Protein AF-A0A7C3JHT2-F1 (afdb_monomer_lite)

Foldseek 3Di:
DDPPDPVVVVVVVVVVVVVVVVVVVVVVVVVVVVVVPPDDDDDDDDDDDDDDDDPCPPVVVVVVVVVVVVVVVVVVVVVVCVVVVVVVVVVVVVVVVVVVVVVVVVVVVVVVVVVVVVVVLVVVVVVLVVVVVVQVVLVVVQVVCVVVVHHGDDRDDPPDPPDPVVVVVVVVVVCVVVVVD

pLDDT: mean 82.43, std 17.34, range [33.22, 98.44]

Radius of gyration: 41.69 Å; chains: 1; bounding box: 74×44×124 Å

Sequence (181 aa):
MAKDLDPIRQLQTLLEDRGKVLEKISSIHSALGSIGTDSAAPGPESPPAPDPPHTTANPFSEQSLYGRSLQALREMRAQIEERVRPLAQMVAECEVTRLRERAEQDQAALQSCLAEIDRCLLKCLEQLGEYRNKHASLLMLNERIAQLGGAPEPVPDCLLPKDLYGTLQARVEELRHQGKL

Secondary structure (DSSP, 8-state):
------HHHHHHHHHHHHHHHHHHHHHHHHHHHHHTTS------------PPP-----HHHHHHHHHHHHHHHHHHHHHHHHHHHHHHHHHHHHHHHHHHHHHHHHHHHHHHHHHHHHHHHHHHHHHHHHHHHHHHHHHHHHHHHHHTT--PPPPPP--S-SSHHHHHHHHHHHHHHTT--

Structure (mmCIF, N/CA/C/O backbone):
data_AF-A0A7C3JHT2-F1
#
_entry.id   AF-A0A7C3JHT2-F1
#
loop_
_atom_site.group_PDB
_atom_site.id
_atom_site.type_symbol
_atom_site.label_atom_id
_atom_site.label_alt_id
_atom_site.label_comp_id
_atom_site.label_asym_id
_atom_site.label_entity_id
_atom_site.label_seq_id
_atom_site.pdbx_PDB_ins_code
_atom_site.Cartn_x
_atom_site.Cartn_y
_atom_site.Cartn_z
_atom_site.occupancy
_atom_site.B_iso_or_equiv
_atom_site.auth_seq_id
_atom_site.auth_comp_id
_atom_site.auth_asym_id
_atom_site.auth_atom_id
_atom_site.pdbx_PDB_model_num
ATOM 1 N N . MET A 1 1 ? 36.169 -4.950 2.408 1.00 38.44 1 MET A N 1
ATOM 2 C CA . MET A 1 1 ? 36.036 -3.547 2.859 1.00 38.44 1 MET A CA 1
ATOM 3 C C . MET A 1 1 ? 35.179 -2.816 1.832 1.00 38.44 1 MET A C 1
ATOM 5 O O . MET A 1 1 ? 35.713 -2.183 0.929 1.00 38.44 1 MET A O 1
ATOM 9 N N . ALA A 1 2 ? 33.861 -3.026 1.888 1.00 44.34 2 ALA A N 1
ATOM 10 C CA . ALA A 1 2 ? 32.911 -2.386 0.985 1.00 44.34 2 ALA A CA 1
ATOM 11 C C . ALA A 1 2 ? 32.776 -0.922 1.413 1.00 44.34 2 ALA A C 1
ATOM 13 O O . ALA A 1 2 ? 32.437 -0.644 2.559 1.00 44.34 2 ALA A O 1
ATOM 14 N N . LYS A 1 3 ? 33.138 0.009 0.530 1.00 51.84 3 LYS A N 1
ATOM 15 C CA . LYS A 1 3 ? 32.798 1.415 0.725 1.00 51.84 3 LYS A CA 1
ATOM 16 C C . LYS A 1 3 ? 31.307 1.530 0.430 1.00 51.84 3 LYS A C 1
ATOM 18 O O . LYS A 1 3 ? 30.921 1.389 -0.727 1.00 51.84 3 LYS A O 1
ATOM 23 N N . ASP A 1 4 ? 30.511 1.760 1.466 1.00 56.03 4 ASP A N 1
ATOM 24 C CA . ASP A 1 4 ? 29.153 2.282 1.340 1.00 56.03 4 ASP A CA 1
ATOM 25 C C . ASP A 1 4 ? 29.246 3.645 0.644 1.00 56.03 4 ASP A C 1
ATOM 27 O O . ASP A 1 4 ? 29.518 4.675 1.262 1.00 56.03 4 ASP A O 1
ATOM 31 N N . LEU A 1 5 ? 29.137 3.641 -0.686 1.00 61.00 5 LEU A N 1
ATOM 32 C CA . LEU A 1 5 ? 28.938 4.864 -1.443 1.00 61.00 5 LEU A CA 1
ATOM 33 C C . LEU A 1 5 ? 27.461 5.219 -1.343 1.00 61.00 5 LEU A C 1
ATOM 35 O O . LEU A 1 5 ? 26.604 4.530 -1.887 1.00 61.00 5 LEU A O 1
ATOM 39 N N . ASP A 1 6 ? 27.215 6.316 -0.640 1.00 78.31 6 ASP A N 1
ATOM 40 C CA . ASP A 1 6 ? 25.922 6.954 -0.460 1.00 78.31 6 ASP A CA 1
ATOM 41 C C . ASP A 1 6 ? 25.181 7.052 -1.818 1.00 78.31 6 ASP A C 1
ATOM 43 O O . ASP A 1 6 ? 25.661 7.744 -2.728 1.00 78.31 6 ASP A O 1
ATOM 47 N N . PRO A 1 7 ? 24.052 6.342 -2.016 1.00 79.31 7 PRO A N 1
ATOM 48 C CA . PRO A 1 7 ? 23.401 6.200 -3.325 1.00 79.31 7 PRO A CA 1
ATOM 49 C C . PRO A 1 7 ? 22.949 7.547 -3.902 1.00 79.31 7 PRO A C 1
ATOM 51 O O . PRO A 1 7 ? 22.894 7.737 -5.118 1.00 79.31 7 PRO A O 1
ATOM 54 N N . ILE A 1 8 ? 22.710 8.528 -3.030 1.00 79.75 8 ILE A N 1
ATOM 55 C CA . ILE A 1 8 ? 22.376 9.904 -3.402 1.00 79.75 8 ILE A CA 1
ATOM 56 C C . ILE A 1 8 ? 23.559 10.586 -4.104 1.00 79.75 8 ILE A C 1
ATOM 58 O O . ILE A 1 8 ? 23.365 11.290 -5.095 1.00 79.75 8 ILE A O 1
ATOM 62 N N . ARG A 1 9 ? 24.798 10.340 -3.658 1.00 77.94 9 ARG A N 1
ATOM 63 C CA . ARG A 1 9 ? 25.993 10.915 -4.294 1.00 77.94 9 ARG A CA 1
ATOM 64 C C . ARG A 1 9 ? 26.297 10.292 -5.649 1.00 77.94 9 ARG A C 1
ATOM 66 O O . ARG A 1 9 ? 26.765 11.000 -6.539 1.00 77.94 9 ARG A O 1
ATOM 73 N N . GLN A 1 10 ? 25.998 9.005 -5.824 1.00 83.31 10 GLN A N 1
ATOM 74 C CA . GLN A 1 10 ? 26.082 8.349 -7.132 1.00 83.31 10 GLN A CA 1
AT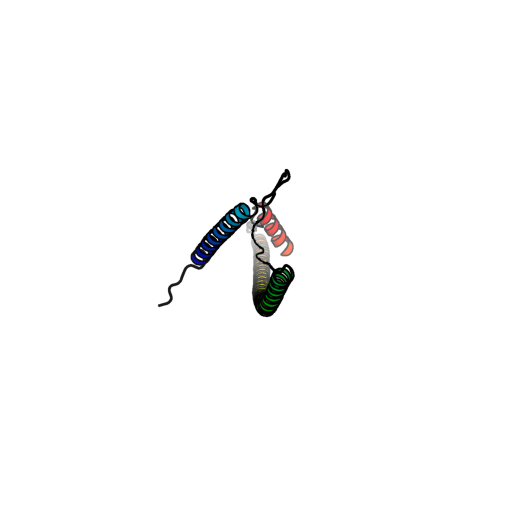OM 75 C C . GLN A 1 10 ? 25.064 8.936 -8.114 1.00 83.31 10 GLN A C 1
ATOM 77 O O . GLN A 1 10 ? 25.396 9.213 -9.264 1.00 83.31 10 GLN A O 1
ATOM 82 N N . LEU A 1 11 ? 23.839 9.201 -7.650 1.00 81.75 11 LEU A N 1
ATOM 83 C CA . LEU A 1 11 ? 22.822 9.837 -8.483 1.00 81.75 11 LEU A CA 1
ATOM 84 C C . LEU A 1 11 ? 23.239 11.257 -8.903 1.00 81.75 11 LEU A C 1
ATOM 86 O O . LEU A 1 11 ? 23.071 11.632 -10.060 1.00 81.75 11 LEU A O 1
ATOM 90 N N . GLN A 1 12 ? 23.828 12.028 -7.984 1.00 85.62 12 GLN A N 1
ATOM 91 C CA . GLN A 1 12 ? 24.338 13.374 -8.269 1.00 85.62 12 GLN A CA 1
ATOM 92 C C . GLN A 1 12 ? 25.466 13.360 -9.308 1.00 85.62 12 GLN A C 1
ATOM 94 O O . GLN A 1 12 ? 25.421 14.134 -10.260 1.00 85.62 12 GLN A O 1
ATOM 99 N N . THR A 1 13 ? 26.423 12.437 -9.189 1.00 89.31 13 THR A N 1
ATOM 100 C CA . THR A 1 13 ? 27.515 12.306 -10.173 1.00 89.31 13 THR A CA 1
ATOM 101 C C . THR A 1 13 ? 26.998 11.896 -11.551 1.00 89.31 13 THR A C 1
ATOM 103 O O . THR A 1 13 ? 27.401 12.482 -12.553 1.00 89.31 13 THR A O 1
ATOM 106 N N . LEU A 1 14 ? 26.040 10.967 -11.620 1.00 88.12 14 LEU A N 1
ATOM 107 C CA . LEU A 1 14 ? 25.416 10.574 -12.889 1.00 88.12 14 LEU A CA 1
ATOM 108 C C . LEU A 1 14 ? 24.642 11.725 -13.551 1.00 88.12 14 LEU A C 1
ATOM 110 O O . LEU A 1 14 ? 24.644 11.848 -14.778 1.00 88.12 14 LEU A O 1
ATOM 114 N N . LEU A 1 15 ? 23.991 12.582 -12.761 1.00 89.00 15 LEU A N 1
ATOM 115 C CA . LEU A 1 15 ? 23.291 13.763 -13.271 1.00 89.00 15 LEU A CA 1
ATOM 116 C C . LEU A 1 15 ? 24.263 14.834 -13.784 1.00 89.00 15 LEU A C 1
ATOM 118 O O . LEU A 1 15 ? 24.026 15.401 -14.852 1.00 89.00 15 LEU A O 1
ATOM 122 N N . GLU A 1 16 ? 25.370 15.072 -13.080 1.00 91.50 16 GLU A N 1
ATOM 123 C CA . GLU A 1 16 ? 26.431 15.980 -13.533 1.00 91.50 16 GLU A CA 1
ATOM 124 C C . GLU A 1 16 ? 27.081 15.495 -14.832 1.00 91.50 16 GLU A C 1
ATOM 126 O O . GLU A 1 16 ? 27.273 16.274 -15.770 1.00 91.50 16 GLU A O 1
ATOM 131 N N . ASP A 1 17 ? 27.382 14.201 -14.926 1.00 91.75 17 ASP A N 1
ATOM 132 C CA . ASP A 1 17 ? 27.995 13.623 -16.118 1.00 91.75 17 ASP A CA 1
ATOM 133 C C . ASP A 1 17 ? 27.039 13.647 -17.315 1.00 91.75 17 ASP A C 1
ATOM 135 O O . ASP A 1 17 ? 27.455 13.975 -18.430 1.00 91.75 17 ASP A O 1
ATOM 139 N N . ARG A 1 18 ? 25.736 13.429 -17.090 1.00 90.00 18 ARG A N 1
ATOM 140 C CA . ARG A 1 18 ? 24.706 13.637 -18.117 1.00 90.00 18 ARG A CA 1
ATOM 141 C C . ARG A 1 18 ? 24.669 15.092 -18.599 1.00 90.00 18 ARG A C 1
ATOM 143 O O . ARG A 1 18 ? 24.546 15.316 -19.803 1.00 90.00 18 ARG A O 1
ATOM 150 N N . GLY A 1 19 ? 24.806 16.066 -17.698 1.00 90.00 19 GLY A N 1
ATOM 151 C CA . GLY A 1 19 ? 24.896 17.488 -18.049 1.00 90.00 19 GLY A CA 1
ATOM 152 C C . GLY A 1 19 ? 26.083 17.789 -18.970 1.00 90.00 19 GLY A C 1
ATOM 153 O O . GLY A 1 19 ? 25.904 18.368 -20.041 1.00 90.00 19 GLY A O 1
ATOM 154 N N . LYS A 1 20 ? 27.277 17.291 -18.625 1.00 91.06 20 LYS A N 1
ATOM 155 C CA . LYS A 1 20 ? 28.496 17.445 -19.445 1.00 91.06 20 LYS A CA 1
ATOM 156 C C . LYS A 1 20 ? 28.355 16.815 -20.832 1.00 91.06 20 LYS A C 1
ATOM 158 O O . LYS A 1 20 ? 28.874 17.344 -21.814 1.00 91.06 20 LYS A O 1
ATOM 163 N N . VAL A 1 21 ? 27.681 15.668 -20.928 1.00 89.50 21 VAL A N 1
ATOM 164 C CA . VAL A 1 21 ? 27.423 15.003 -22.215 1.00 89.50 21 VAL A CA 1
ATOM 165 C C . VAL A 1 21 ? 26.493 15.848 -23.087 1.00 89.50 21 VAL A C 1
ATOM 167 O O . VAL A 1 21 ? 26.772 16.018 -24.273 1.00 89.50 21 VAL A O 1
ATOM 170 N N . LEU A 1 22 ? 25.437 16.429 -22.514 1.00 89.75 22 LEU A N 1
ATOM 171 C CA . LEU A 1 22 ? 24.517 17.303 -23.249 1.00 89.75 22 LEU A CA 1
ATOM 172 C C . LEU A 1 22 ? 25.201 18.582 -23.749 1.00 89.75 22 LEU A C 1
ATOM 174 O O . LEU A 1 22 ? 24.977 18.974 -24.893 1.00 89.75 22 LEU A O 1
ATOM 178 N N . GLU A 1 23 ? 26.084 19.191 -22.954 1.00 92.31 23 GLU A N 1
ATOM 179 C CA . GLU A 1 23 ? 26.873 20.345 -23.406 1.00 92.31 23 GLU A CA 1
ATOM 180 C C . GLU A 1 23 ? 27.801 19.997 -24.574 1.00 92.31 23 GLU A C 1
ATOM 182 O O . GLU A 1 23 ? 27.877 20.744 -25.551 1.00 92.31 23 GLU A O 1
ATOM 187 N N . LYS A 1 24 ? 28.462 18.832 -24.529 1.00 92.38 24 LYS A N 1
ATOM 188 C CA . LYS A 1 24 ? 29.295 18.355 -25.643 1.00 92.38 24 LYS A CA 1
ATOM 189 C C . LYS A 1 24 ? 28.475 18.121 -26.908 1.00 92.38 24 LYS A C 1
ATOM 191 O O . LYS A 1 24 ? 28.912 18.510 -27.986 1.00 92.38 24 LYS A O 1
ATOM 196 N N . ILE A 1 25 ? 27.289 17.526 -26.785 1.00 87.94 25 ILE A N 1
ATOM 197 C CA . ILE A 1 25 ? 26.373 17.324 -27.917 1.00 87.94 25 ILE A CA 1
ATOM 198 C C . ILE A 1 25 ? 25.948 18.677 -28.504 1.00 87.94 25 ILE A C 1
ATOM 200 O O . ILE A 1 25 ? 25.994 18.851 -29.719 1.00 87.94 25 ILE A O 1
ATOM 204 N N . SER A 1 26 ? 25.613 19.654 -27.658 1.00 87.31 26 SER A N 1
ATOM 205 C CA . SER A 1 26 ? 25.264 21.013 -28.092 1.00 87.31 26 SER A CA 1
ATOM 206 C C . SER A 1 26 ? 26.422 21.696 -28.834 1.00 87.31 26 SER A C 1
ATOM 208 O O . SER A 1 26 ? 26.237 22.207 -29.935 1.00 87.31 26 SER A O 1
ATOM 210 N N . SER A 1 27 ? 27.643 21.606 -28.295 1.00 87.44 27 SER A N 1
ATOM 211 C CA . SER A 1 27 ? 28.864 22.131 -28.923 1.00 87.44 27 SER A CA 1
ATOM 212 C C . SER A 1 27 ? 29.133 21.502 -30.298 1.00 87.44 27 SER A C 1
ATOM 214 O O . SER A 1 27 ? 29.431 22.211 -31.261 1.00 87.44 27 SER A O 1
ATOM 216 N N . ILE A 1 28 ? 28.940 20.183 -30.431 1.00 88.38 28 ILE A N 1
ATOM 217 C CA . ILE A 1 28 ? 29.063 19.471 -31.712 1.00 88.38 28 ILE A CA 1
ATOM 218 C C . ILE A 1 28 ? 27.991 19.940 -32.704 1.00 88.38 28 ILE A C 1
ATOM 220 O O . ILE A 1 28 ? 28.308 20.189 -33.866 1.00 88.38 28 ILE A O 1
ATOM 224 N N . HIS A 1 29 ? 26.739 20.111 -32.268 1.00 84.94 29 HIS A N 1
ATOM 225 C CA . HIS A 1 29 ? 25.675 20.637 -33.127 1.00 84.94 29 HIS A CA 1
ATOM 226 C C . HIS A 1 29 ? 25.953 22.071 -33.596 1.00 84.94 29 HIS A C 1
ATOM 228 O O . HIS A 1 29 ? 25.716 22.374 -34.764 1.00 84.94 29 HIS A O 1
ATOM 234 N N . SER A 1 30 ? 26.505 22.936 -32.739 1.00 84.38 30 SER A N 1
ATOM 235 C CA . SER A 1 30 ? 26.932 24.286 -33.129 1.00 84.38 30 SER A CA 1
ATOM 236 C C . SER A 1 30 ? 28.085 24.264 -34.138 1.00 84.38 30 SER A C 1
ATOM 238 O O . SER A 1 30 ? 28.047 25.005 -35.120 1.00 84.38 30 SER A O 1
ATOM 240 N N . ALA A 1 31 ? 29.075 23.386 -33.952 1.00 78.50 31 ALA A N 1
ATOM 241 C CA . ALA A 1 31 ? 30.176 23.221 -34.902 1.00 78.50 31 ALA A CA 1
ATOM 242 C C . ALA A 1 31 ? 29.690 22.695 -36.266 1.00 78.50 31 ALA A C 1
ATOM 244 O O . ALA A 1 31 ? 30.121 23.185 -37.307 1.00 78.50 31 ALA A O 1
ATOM 245 N N . LEU A 1 32 ? 28.746 21.749 -36.275 1.00 76.50 32 LEU A N 1
ATOM 246 C CA . LEU A 1 32 ? 28.136 21.227 -37.503 1.00 76.50 32 LEU A CA 1
ATOM 247 C C . LEU A 1 32 ? 27.248 22.265 -38.205 1.00 76.50 32 LEU A C 1
ATOM 249 O O . LEU A 1 32 ? 27.252 22.337 -39.432 1.00 76.50 32 LEU A O 1
ATOM 253 N N . GLY A 1 33 ? 26.536 23.103 -37.445 1.00 70.69 33 GLY A N 1
ATOM 254 C CA . GLY A 1 33 ? 25.743 24.210 -37.986 1.00 70.69 33 GLY A CA 1
ATOM 255 C C . GLY A 1 33 ? 26.590 25.245 -38.732 1.00 70.69 33 GLY A C 1
ATOM 256 O O . GLY A 1 33 ? 26.159 25.748 -39.764 1.00 70.69 33 GLY A O 1
ATOM 257 N N . SER A 1 34 ? 27.819 25.496 -38.267 1.00 61.19 34 SER A N 1
ATOM 258 C CA . SER A 1 34 ? 28.761 26.423 -38.912 1.00 61.19 34 SER A CA 1
ATOM 259 C C . SER A 1 34 ? 29.345 25.902 -40.230 1.00 61.19 34 SER A C 1
ATOM 261 O O . SER A 1 34 ? 29.814 26.700 -41.031 1.00 61.19 34 SER A O 1
ATOM 263 N N . ILE A 1 35 ? 29.338 24.586 -40.462 1.00 60.84 35 ILE A N 1
ATOM 264 C CA . ILE A 1 35 ? 29.839 23.973 -41.706 1.00 60.84 35 ILE A CA 1
ATOM 265 C C . ILE A 1 35 ? 28.728 23.927 -42.775 1.00 60.84 35 ILE A C 1
ATOM 267 O O . ILE A 1 35 ? 29.007 23.867 -43.969 1.00 60.84 35 ILE A O 1
ATOM 271 N N . GLY A 1 36 ? 27.455 23.993 -42.366 1.00 46.88 36 GLY A N 1
ATOM 272 C CA . GLY A 1 36 ? 26.301 23.940 -43.268 1.00 46.88 36 GLY A CA 1
ATOM 273 C C . GLY A 1 36 ? 25.972 25.245 -44.004 1.00 46.88 36 GLY A C 1
ATOM 274 O O . GLY A 1 36 ? 25.139 25.218 -44.907 1.00 46.88 36 GLY A O 1
ATOM 275 N N . THR A 1 37 ? 26.589 26.376 -43.646 1.00 46.38 37 THR A N 1
ATOM 276 C CA . THR A 1 37 ? 26.227 27.705 -44.181 1.00 46.38 37 THR A CA 1
ATOM 277 C C . THR A 1 37 ? 27.096 28.216 -45.336 1.00 46.38 37 THR A C 1
ATOM 279 O O . THR A 1 37 ? 26.729 29.220 -45.937 1.00 46.38 37 THR A O 1
ATOM 282 N N . ASP A 1 38 ? 28.161 27.511 -45.732 1.00 47.78 38 ASP A N 1
ATOM 283 C CA . ASP A 1 38 ? 29.076 27.963 -46.804 1.00 47.78 38 ASP A CA 1
ATOM 284 C C . ASP A 1 38 ? 28.764 27.375 -48.200 1.00 47.78 38 ASP A C 1
ATOM 286 O O . ASP A 1 38 ? 29.593 27.401 -49.108 1.00 47.78 38 ASP A O 1
ATOM 290 N N . SER A 1 39 ? 27.554 26.851 -48.425 1.00 47.84 39 SER A N 1
ATOM 291 C CA . SER A 1 39 ? 27.135 26.343 -49.743 1.00 47.84 39 SER A CA 1
ATOM 292 C C . SER A 1 39 ? 25.779 26.894 -50.180 1.00 47.84 39 SER A C 1
ATOM 294 O O . SER A 1 39 ? 24.772 26.194 -50.210 1.00 47.84 39 SER A O 1
ATOM 296 N N . ALA A 1 40 ? 25.762 28.172 -50.562 1.00 40.16 40 ALA A N 1
ATOM 297 C CA . ALA A 1 40 ? 24.736 28.739 -51.434 1.00 40.16 40 ALA A CA 1
ATOM 298 C C . ALA A 1 40 ? 25.342 29.879 -52.275 1.00 40.16 40 ALA A C 1
ATOM 300 O O . ALA A 1 40 ? 25.509 31.002 -51.809 1.00 40.16 40 ALA A O 1
ATOM 301 N N . ALA A 1 41 ? 25.716 29.556 -53.515 1.00 48.44 41 ALA A N 1
ATOM 302 C CA . ALA A 1 41 ? 26.198 30.495 -54.532 1.00 48.44 41 ALA A CA 1
ATOM 303 C C . ALA A 1 41 ? 25.079 31.420 -55.063 1.00 48.44 41 ALA A C 1
ATOM 305 O O . ALA A 1 41 ? 23.894 31.132 -54.874 1.00 48.44 41 ALA A O 1
ATOM 306 N N . PRO A 1 42 ? 25.443 32.467 -55.830 1.00 43.41 42 PRO A N 1
ATOM 307 C CA . PRO A 1 42 ? 24.974 32.495 -57.224 1.00 43.41 42 PRO A CA 1
ATOM 308 C C . PRO A 1 42 ? 26.040 32.987 -58.234 1.00 43.41 42 PRO A C 1
ATOM 310 O O . PRO A 1 42 ? 26.761 33.945 -57.976 1.00 43.41 42 PRO A O 1
ATOM 313 N N . GLY A 1 43 ? 26.114 32.352 -59.413 1.00 39.66 43 GLY A N 1
ATOM 314 C CA . GLY A 1 43 ? 26.658 32.956 -60.655 1.00 39.66 43 GLY A CA 1
ATOM 315 C C . GLY A 1 43 ? 25.510 33.460 -61.558 1.00 39.66 43 GLY A C 1
ATOM 316 O O . GLY A 1 43 ? 24.363 33.293 -61.135 1.00 39.66 43 GLY A O 1
ATOM 317 N N . PRO A 1 44 ? 25.724 33.984 -62.795 1.00 54.50 44 PRO A N 1
ATOM 318 C CA . PRO A 1 44 ? 26.956 33.988 -63.610 1.00 54.50 44 PRO A CA 1
ATOM 319 C C . PRO A 1 44 ? 27.274 35.321 -64.355 1.00 54.50 44 PRO A C 1
ATOM 321 O O . PRO A 1 44 ? 26.392 36.131 -64.601 1.00 54.50 44 PRO A O 1
ATOM 324 N N . GLU A 1 45 ? 28.507 35.489 -64.847 1.00 33.22 45 GLU A N 1
ATOM 325 C CA . GLU A 1 45 ? 28.812 36.301 -66.044 1.00 33.22 45 GLU A CA 1
ATOM 326 C C . GLU A 1 45 ? 30.118 35.786 -66.691 1.00 33.22 45 GLU A C 1
ATOM 328 O O . GLU A 1 45 ? 31.091 35.492 -66.000 1.00 33.22 45 GLU A O 1
ATOM 333 N N . SER A 1 46 ? 30.123 35.614 -68.017 1.00 45.62 46 SER A N 1
ATOM 334 C CA . SER A 1 46 ? 31.268 35.191 -68.851 1.00 45.62 46 SER A CA 1
ATOM 335 C C . SER A 1 46 ? 31.421 36.204 -69.994 1.00 45.62 46 SER A C 1
ATOM 337 O O . SER A 1 46 ? 30.385 36.677 -70.471 1.00 45.62 46 SER A O 1
ATOM 339 N N . PRO A 1 47 ? 32.648 36.594 -70.422 1.00 47.81 47 PRO A N 1
ATOM 340 C CA . PRO A 1 47 ? 33.291 35.988 -71.616 1.00 47.81 47 PRO A CA 1
ATOM 341 C C . PRO A 1 47 ? 34.858 36.067 -71.605 1.00 47.81 47 PRO A C 1
ATOM 343 O O . PRO A 1 47 ? 35.429 36.516 -70.615 1.00 47.81 47 PRO A O 1
ATOM 346 N N . PRO A 1 48 ? 35.592 35.773 -72.708 1.00 52.56 48 PRO A N 1
ATOM 347 C CA . PRO A 1 48 ? 35.837 34.478 -73.351 1.00 52.56 48 PRO A CA 1
ATOM 348 C C . PRO A 1 48 ? 37.325 34.004 -73.271 1.00 52.56 48 PRO A C 1
ATOM 350 O O . PRO A 1 48 ? 38.223 34.776 -72.957 1.00 52.56 48 PRO A O 1
ATOM 353 N N . ALA A 1 49 ? 37.521 32.713 -73.581 1.00 49.97 49 ALA A N 1
ATOM 354 C CA . ALA A 1 49 ? 38.716 31.840 -73.715 1.00 49.97 49 ALA A CA 1
ATOM 355 C C . ALA A 1 49 ? 40.151 32.441 -73.845 1.00 49.97 49 ALA A C 1
ATOM 357 O O . ALA A 1 49 ? 40.342 33.507 -74.429 1.00 49.97 49 ALA A O 1
ATOM 358 N N . PRO A 1 50 ? 41.195 31.692 -73.412 1.00 48.25 50 PRO A N 1
ATOM 359 C CA . PRO A 1 50 ? 41.799 30.689 -74.305 1.00 48.25 50 PRO A CA 1
ATOM 360 C C . PRO A 1 50 ? 42.064 29.313 -73.653 1.00 48.25 50 PRO A C 1
ATOM 362 O O . PRO A 1 50 ? 42.142 29.175 -72.434 1.00 48.25 50 PRO A O 1
ATOM 365 N N . ASP A 1 51 ? 42.166 28.298 -74.510 1.00 50.28 51 ASP A N 1
ATOM 366 C CA . ASP A 1 51 ? 42.186 26.855 -74.233 1.00 50.28 51 ASP A CA 1
ATOM 367 C C . ASP A 1 51 ? 43.180 26.366 -73.158 1.00 50.28 51 ASP A C 1
ATOM 369 O O . ASP A 1 51 ? 44.355 26.742 -73.184 1.00 50.28 51 ASP A O 1
ATOM 373 N N . PRO A 1 52 ? 42.783 25.396 -72.309 1.00 53.50 52 PRO A N 1
ATOM 374 C CA . PRO A 1 52 ? 43.713 24.484 -71.662 1.00 53.50 52 PRO A CA 1
ATOM 375 C C . PRO A 1 52 ? 43.718 23.101 -72.349 1.00 53.50 52 PRO A C 1
ATOM 377 O O . PRO A 1 52 ? 42.697 22.646 -72.871 1.00 53.50 52 PRO A O 1
ATOM 380 N N . PRO A 1 53 ? 44.857 22.388 -72.332 1.00 45.50 53 PRO A N 1
ATOM 381 C CA . PRO A 1 53 ? 44.970 21.064 -72.924 1.00 45.50 53 PRO A CA 1
ATOM 382 C C . PRO A 1 53 ? 44.047 20.076 -72.206 1.00 45.50 53 PRO A C 1
ATOM 384 O O . PRO A 1 53 ? 43.951 20.062 -70.978 1.00 45.50 53 PRO A O 1
ATOM 387 N N . HIS A 1 54 ? 43.387 19.236 -73.002 1.00 50.69 54 HIS A N 1
ATOM 388 C CA . HIS A 1 54 ? 42.526 18.148 -72.565 1.00 50.69 54 HIS A CA 1
ATOM 389 C C . HIS A 1 54 ? 43.179 17.318 -71.454 1.00 50.69 54 HIS A C 1
ATOM 391 O O . HIS A 1 54 ? 43.965 16.411 -71.712 1.00 50.69 54 HIS A O 1
ATOM 397 N N . THR A 1 55 ? 42.788 17.577 -70.210 1.00 51.22 55 THR A N 1
ATOM 398 C CA . THR A 1 55 ? 42.749 16.517 -69.210 1.00 51.22 55 THR A CA 1
ATOM 399 C C . THR A 1 55 ? 41.350 15.941 -69.309 1.00 51.22 55 THR A C 1
ATOM 401 O O . THR A 1 55 ? 40.381 16.551 -68.867 1.00 51.22 55 THR A O 1
ATOM 404 N N . THR A 1 56 ? 41.220 14.806 -69.985 1.00 50.28 56 THR A N 1
ATOM 405 C CA . THR A 1 56 ? 39.984 14.026 -70.033 1.00 50.28 56 THR A CA 1
ATOM 406 C C . THR A 1 56 ? 39.656 13.519 -68.628 1.00 50.28 56 THR A C 1
ATOM 408 O O . THR A 1 56 ? 39.977 12.383 -68.281 1.00 50.28 56 THR A O 1
ATOM 411 N N . ALA A 1 57 ? 39.037 14.360 -67.799 1.00 54.62 57 ALA A N 1
ATOM 412 C CA . ALA A 1 57 ? 38.269 13.899 -66.653 1.00 54.62 57 ALA A CA 1
ATOM 413 C C . ALA A 1 57 ? 37.030 13.208 -67.225 1.00 54.62 57 ALA A C 1
ATOM 415 O O . ALA A 1 57 ? 36.164 13.839 -67.827 1.00 54.62 57 ALA A O 1
ATOM 416 N N . ASN A 1 58 ? 37.019 11.881 -67.157 1.00 56.22 58 ASN A N 1
ATOM 417 C CA . ASN A 1 58 ? 35.984 11.055 -67.755 1.00 56.22 58 ASN A CA 1
ATOM 418 C C . ASN A 1 58 ? 34.714 11.188 -66.879 1.00 56.22 58 ASN A C 1
ATOM 420 O O . ASN A 1 58 ? 34.701 10.660 -65.769 1.00 56.22 58 ASN A O 1
ATOM 424 N N . PRO A 1 59 ? 33.630 11.861 -67.308 1.00 56.50 59 PRO A N 1
ATOM 425 C CA . PRO A 1 59 ? 32.450 12.101 -66.456 1.00 56.50 59 PRO A CA 1
ATOM 426 C C . PRO A 1 59 ? 31.775 10.796 -65.992 1.00 56.50 59 PRO A C 1
ATOM 428 O O . PRO A 1 59 ? 31.142 10.733 -64.938 1.00 56.50 59 PRO A O 1
ATOM 431 N N . PHE A 1 60 ? 31.993 9.714 -66.741 1.00 52.44 60 PHE A N 1
ATOM 432 C CA . PHE A 1 60 ? 31.578 8.358 -66.391 1.00 52.44 60 PHE A CA 1
ATOM 433 C C . PHE A 1 60 ? 32.348 7.758 -65.203 1.00 52.44 60 PHE A C 1
ATOM 435 O O . PHE A 1 60 ? 31.785 6.949 -64.464 1.00 52.44 60 PHE A O 1
ATOM 442 N N . SER A 1 61 ? 33.613 8.139 -64.974 1.00 63.00 61 SER A N 1
ATOM 443 C CA . SER A 1 61 ? 34.385 7.622 -63.837 1.00 63.00 61 SER A CA 1
ATOM 444 C C . SER A 1 61 ? 33.946 8.256 -62.522 1.00 63.00 61 SER A C 1
ATOM 446 O O . SER A 1 61 ? 33.813 7.549 -61.529 1.00 63.00 61 SER A O 1
ATOM 448 N N . GLU A 1 62 ? 33.643 9.555 -62.508 1.00 66.62 62 GLU A N 1
ATOM 449 C CA . GLU A 1 62 ? 33.157 10.242 -61.302 1.00 66.62 62 GLU A CA 1
ATOM 450 C C . GLU A 1 62 ? 31.752 9.780 -60.903 1.00 66.62 62 GLU A C 1
ATOM 452 O O . GLU A 1 62 ? 31.511 9.494 -59.730 1.00 66.62 62 GLU A O 1
ATOM 457 N N . GLN A 1 63 ? 30.848 9.586 -61.871 1.00 73.62 63 GLN A N 1
ATOM 458 C CA . GLN A 1 63 ? 29.534 8.984 -61.610 1.00 73.62 63 GLN A CA 1
ATOM 459 C C . GLN A 1 63 ? 29.643 7.545 -61.088 1.00 73.62 63 GLN A C 1
ATOM 461 O O . GLN A 1 63 ? 28.909 7.163 -60.173 1.00 73.62 63 GLN A O 1
ATOM 466 N N . SER A 1 64 ? 30.589 6.752 -61.602 1.00 75.88 64 SER A N 1
ATOM 467 C CA . SER A 1 64 ? 30.847 5.401 -61.094 1.00 75.88 64 SER A CA 1
ATOM 468 C C . SER A 1 64 ? 31.440 5.400 -59.678 1.00 75.88 64 SER A C 1
ATOM 470 O O . SER A 1 64 ? 31.109 4.512 -58.888 1.00 75.88 64 SER A O 1
ATOM 472 N N . LEU A 1 65 ? 32.294 6.371 -59.337 1.00 85.62 65 LEU A N 1
ATOM 473 C CA . LEU A 1 65 ? 32.869 6.528 -57.995 1.00 85.62 65 LEU A CA 1
ATOM 474 C C . LEU A 1 65 ? 31.819 7.003 -56.984 1.00 85.62 65 LEU A C 1
ATOM 476 O O . LEU A 1 65 ? 31.731 6.453 -55.885 1.00 85.62 65 LEU A O 1
ATOM 480 N N . TYR A 1 66 ? 30.975 7.960 -57.371 1.00 90.75 66 TYR A N 1
ATOM 481 C CA . TYR A 1 66 ? 29.854 8.427 -56.559 1.00 90.75 66 TYR A CA 1
ATOM 482 C C . TYR A 1 66 ? 28.832 7.309 -56.305 1.00 90.75 66 TYR A C 1
ATOM 484 O O . TYR A 1 66 ? 28.426 7.090 -55.163 1.00 90.75 66 TYR A O 1
ATOM 492 N N . GLY A 1 67 ? 28.485 6.530 -57.337 1.00 92.19 67 GLY A N 1
ATOM 493 C CA . GLY A 1 67 ? 27.616 5.358 -57.201 1.00 92.19 67 GLY A CA 1
ATOM 494 C C . GLY A 1 67 ? 28.185 4.305 -56.246 1.00 92.19 67 GLY A C 1
ATOM 495 O O . GLY A 1 67 ? 27.468 3.803 -55.380 1.00 92.19 67 GLY A O 1
ATOM 496 N N . ARG A 1 68 ? 29.494 4.030 -56.330 1.00 91.44 68 ARG A N 1
ATOM 497 C CA . ARG A 1 68 ? 30.188 3.116 -55.409 1.00 91.44 68 ARG A CA 1
ATOM 498 C C . ARG A 1 68 ? 30.185 3.635 -53.967 1.00 91.44 68 ARG A C 1
ATOM 500 O O . ARG A 1 68 ? 29.960 2.855 -53.047 1.00 91.44 68 ARG A O 1
ATOM 507 N N . SER A 1 69 ? 30.387 4.937 -53.767 1.00 93.19 69 SER A N 1
ATOM 508 C CA . SER A 1 69 ? 30.330 5.572 -52.443 1.00 93.19 69 SER A CA 1
ATOM 509 C C . SER A 1 69 ? 28.928 5.497 -51.826 1.00 93.19 69 SER A C 1
ATOM 511 O O . SER A 1 69 ? 28.772 5.076 -50.680 1.00 93.19 69 SER A O 1
ATOM 513 N N . LEU A 1 70 ? 27.881 5.803 -52.603 1.00 95.12 70 LEU A N 1
ATOM 514 C CA . LEU A 1 70 ? 26.491 5.648 -52.161 1.00 95.12 70 LEU A CA 1
ATOM 515 C C . LEU A 1 70 ? 26.156 4.202 -51.788 1.00 95.12 70 LEU A C 1
ATOM 517 O O . LEU A 1 70 ? 25.422 3.968 -50.828 1.00 95.12 70 LEU A O 1
ATOM 521 N N . GLN A 1 71 ? 26.681 3.233 -52.536 1.00 95.06 71 GLN A N 1
ATOM 522 C CA . GLN A 1 71 ? 26.483 1.822 -52.230 1.00 95.06 71 GLN A CA 1
ATOM 523 C C . GLN A 1 71 ? 27.181 1.419 -50.927 1.00 95.06 71 GLN A C 1
ATOM 525 O O . GLN A 1 71 ? 26.537 0.816 -50.070 1.00 95.06 71 GLN A O 1
ATOM 530 N N . ALA A 1 72 ? 28.425 1.855 -50.715 1.00 95.19 72 ALA A N 1
ATOM 531 C CA . ALA A 1 72 ? 29.137 1.648 -49.455 1.00 95.19 72 ALA A CA 1
ATOM 532 C C . ALA A 1 72 ? 28.406 2.292 -48.261 1.00 95.19 72 ALA A C 1
ATOM 534 O O . ALA A 1 72 ? 28.296 1.686 -47.200 1.00 95.19 72 ALA A O 1
ATOM 535 N N . LEU A 1 73 ? 27.839 3.493 -48.428 1.00 96.19 73 LEU A N 1
ATOM 536 C CA . LEU A 1 73 ? 27.026 4.146 -47.394 1.00 96.19 73 LEU A CA 1
ATOM 537 C C . LEU A 1 73 ? 25.750 3.359 -47.066 1.00 96.19 73 LEU A C 1
ATOM 539 O O . LEU A 1 73 ? 25.383 3.250 -45.896 1.00 96.19 73 LEU A O 1
ATOM 543 N N . ARG A 1 74 ? 25.074 2.792 -48.073 1.00 96.56 74 ARG A N 1
ATOM 544 C CA . ARG A 1 74 ? 23.891 1.939 -47.864 1.00 96.56 74 ARG A CA 1
ATOM 545 C C . ARG A 1 74 ? 24.246 0.640 -47.145 1.00 96.56 74 ARG A C 1
ATOM 547 O O . ARG A 1 74 ? 23.511 0.241 -46.248 1.00 96.56 74 ARG A O 1
ATOM 554 N N . GLU A 1 75 ? 25.368 0.018 -47.495 1.00 97.31 75 GLU A N 1
ATOM 555 C CA . GLU A 1 75 ? 25.871 -1.180 -46.813 1.00 97.31 75 GLU 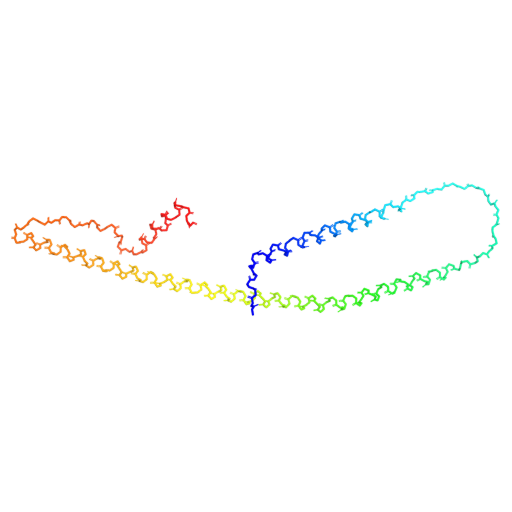A CA 1
ATOM 556 C C . GLU A 1 75 ? 26.267 -0.883 -45.366 1.00 97.31 75 GLU A C 1
ATOM 558 O O . GLU A 1 75 ? 25.833 -1.592 -44.462 1.00 97.31 75 GLU A O 1
ATOM 563 N N . MET A 1 76 ? 27.002 0.204 -45.114 1.00 96.69 76 MET A N 1
ATOM 564 C CA . MET A 1 76 ? 27.331 0.629 -43.749 1.00 96.69 76 MET A CA 1
ATOM 565 C C . MET A 1 76 ? 26.071 0.930 -42.934 1.00 96.69 76 MET A C 1
ATOM 567 O O . MET A 1 76 ? 25.980 0.524 -41.779 1.00 96.69 76 MET A O 1
ATOM 571 N N . ARG A 1 77 ? 25.066 1.586 -43.528 1.00 96.31 77 ARG A N 1
ATOM 572 C CA . ARG A 1 77 ? 23.770 1.805 -42.876 1.00 96.31 77 ARG A CA 1
ATOM 573 C C . ARG A 1 77 ? 23.093 0.482 -42.514 1.00 96.31 77 ARG A C 1
ATOM 575 O O . ARG A 1 77 ? 22.635 0.346 -41.384 1.00 96.31 77 ARG A O 1
ATOM 582 N N . ALA A 1 78 ? 23.043 -0.477 -43.437 1.00 96.38 78 ALA A N 1
ATOM 583 C CA . ALA A 1 78 ? 22.445 -1.786 -43.184 1.00 96.38 78 ALA A CA 1
ATOM 584 C C . ALA A 1 78 ? 23.173 -2.528 -42.052 1.00 96.38 78 ALA A C 1
ATOM 586 O O . ALA A 1 78 ? 22.525 -3.049 -41.149 1.00 96.38 78 ALA A O 1
ATOM 587 N N . GLN A 1 79 ? 24.508 -2.489 -42.038 1.00 97.06 79 GLN A N 1
ATOM 588 C CA . GLN A 1 79 ? 25.321 -3.076 -40.969 1.00 97.06 79 GLN A CA 1
ATOM 589 C C . GLN A 1 79 ? 25.093 -2.388 -39.616 1.00 97.06 79 GLN A C 1
ATOM 591 O O . GLN A 1 79 ? 25.038 -3.052 -38.582 1.00 97.06 79 GLN A O 1
ATOM 596 N N . ILE A 1 80 ? 24.945 -1.059 -39.592 1.00 96.06 80 ILE A N 1
ATOM 597 C CA . ILE A 1 80 ? 24.612 -0.328 -38.363 1.00 96.06 80 ILE A CA 1
ATOM 598 C C . ILE A 1 80 ? 23.223 -0.741 -37.872 1.00 96.06 80 ILE A C 1
ATOM 600 O O . ILE A 1 80 ? 23.073 -1.069 -36.699 1.00 96.06 80 ILE A O 1
ATOM 604 N N . GLU A 1 81 ? 22.218 -0.773 -38.748 1.00 96.56 81 GLU A N 1
ATOM 605 C CA . GLU A 1 81 ? 20.858 -1.189 -38.387 1.00 96.56 81 GLU A CA 1
ATOM 606 C C . GLU A 1 81 ? 20.823 -2.637 -37.865 1.00 96.56 81 GLU A C 1
ATOM 608 O O . GLU A 1 81 ? 20.174 -2.906 -36.850 1.00 96.56 81 GLU A O 1
ATOM 613 N N . GLU A 1 82 ? 21.566 -3.548 -38.496 1.00 96.19 82 GLU A N 1
ATOM 614 C CA . GLU A 1 82 ? 21.696 -4.948 -38.081 1.00 96.19 82 GLU A CA 1
ATOM 615 C C . GLU A 1 82 ? 22.319 -5.083 -36.686 1.00 96.19 82 GLU A C 1
ATOM 617 O O . GLU A 1 82 ? 21.884 -5.916 -35.896 1.00 96.19 82 GLU A O 1
ATOM 622 N N . ARG A 1 83 ? 23.289 -4.227 -36.341 1.00 95.00 83 ARG A N 1
ATOM 623 C CA . ARG A 1 83 ? 23.941 -4.243 -35.022 1.00 95.00 83 ARG A CA 1
ATOM 624 C C . ARG A 1 83 ? 23.143 -3.511 -33.944 1.00 95.00 83 ARG A C 1
ATOM 626 O O . ARG A 1 83 ? 23.180 -3.916 -32.785 1.00 95.00 83 ARG A O 1
ATOM 633 N N . VAL A 1 84 ? 22.416 -2.451 -34.294 1.00 97.06 84 VAL A N 1
ATOM 634 C CA . VAL A 1 84 ? 21.630 -1.648 -33.341 1.00 97.06 84 VAL A CA 1
ATOM 635 C C . VAL A 1 84 ? 20.333 -2.349 -32.944 1.00 97.06 84 VAL A C 1
ATOM 637 O O . VAL A 1 84 ? 19.939 -2.279 -31.782 1.00 97.06 84 VAL A O 1
ATOM 640 N N . ARG A 1 85 ? 19.673 -3.057 -33.868 1.00 96.62 85 ARG A N 1
ATOM 641 C CA . ARG A 1 85 ? 18.408 -3.755 -33.590 1.00 96.62 85 ARG A CA 1
ATOM 642 C C . ARG A 1 85 ? 18.473 -4.743 -32.410 1.00 96.62 85 ARG A C 1
ATOM 644 O O . ARG A 1 85 ? 17.621 -4.612 -31.532 1.00 96.62 85 ARG A O 1
ATOM 651 N N . PRO A 1 86 ? 19.437 -5.680 -32.324 1.00 97.06 86 PRO A N 1
ATOM 652 C CA . PRO A 1 86 ? 19.519 -6.605 -31.193 1.00 97.06 86 PRO A CA 1
ATOM 653 C C . PRO A 1 86 ? 19.854 -5.886 -29.882 1.00 97.06 86 PRO A C 1
ATOM 655 O O . PRO A 1 86 ? 19.330 -6.251 -28.835 1.00 97.06 86 PRO A O 1
ATOM 658 N N . LEU A 1 87 ? 20.662 -4.819 -29.926 1.00 96.44 87 LEU A N 1
ATOM 659 C CA . LEU A 1 87 ? 20.941 -3.999 -28.743 1.00 96.44 87 LEU A CA 1
ATOM 660 C C . LEU A 1 87 ? 19.674 -3.300 -28.236 1.00 96.44 87 LEU A C 1
ATOM 662 O O . LEU A 1 87 ? 19.407 -3.313 -27.039 1.00 96.44 87 LEU A O 1
ATOM 666 N N . ALA A 1 88 ? 18.869 -2.731 -29.137 1.00 96.12 88 ALA A N 1
ATOM 667 C CA . ALA A 1 88 ? 17.600 -2.103 -28.783 1.00 96.12 8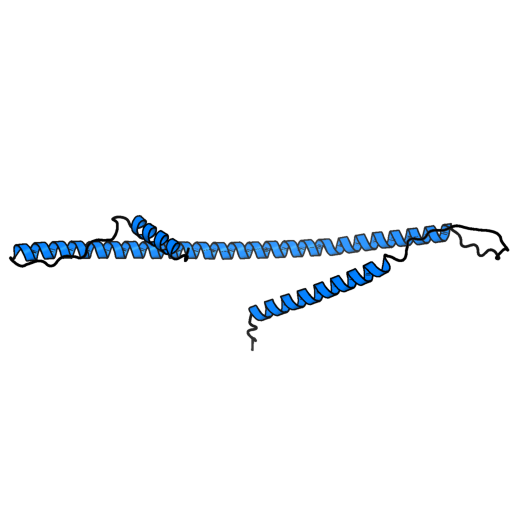8 ALA A CA 1
ATOM 668 C C . ALA A 1 88 ? 16.600 -3.115 -28.199 1.00 96.12 88 ALA A C 1
ATOM 670 O O . ALA A 1 88 ? 15.919 -2.802 -27.224 1.00 96.12 88 ALA A O 1
ATOM 671 N N . GLN A 1 89 ? 16.544 -4.330 -28.756 1.00 97.31 89 GLN A N 1
ATOM 672 C CA . GLN A 1 89 ? 15.716 -5.420 -28.230 1.00 97.31 89 GLN A CA 1
ATOM 673 C C . GLN A 1 89 ? 16.155 -5.829 -26.822 1.00 97.31 89 GLN A C 1
ATOM 675 O O . GLN A 1 89 ? 15.330 -5.842 -25.917 1.00 97.31 89 GLN A O 1
ATOM 680 N N . MET A 1 90 ? 17.452 -6.049 -26.609 1.00 97.62 90 MET A N 1
ATOM 681 C CA . MET A 1 90 ? 18.001 -6.400 -25.298 1.00 97.62 90 MET A CA 1
ATOM 682 C C . MET A 1 90 ? 17.728 -5.314 -24.244 1.00 97.62 90 MET A C 1
ATOM 684 O O . MET A 1 90 ? 17.357 -5.625 -23.115 1.00 97.62 90 MET A O 1
ATOM 688 N N . VAL A 1 91 ? 17.889 -4.032 -24.598 1.00 97.88 91 VAL A N 1
ATOM 689 C CA . VAL A 1 91 ? 17.576 -2.916 -23.686 1.00 97.88 91 VAL A CA 1
ATOM 690 C C . VAL A 1 91 ? 16.087 -2.896 -23.344 1.00 97.88 91 VAL A C 1
ATOM 692 O O . VAL A 1 91 ? 15.736 -2.753 -22.175 1.00 97.88 91 VAL A O 1
ATOM 695 N N . ALA A 1 92 ? 15.212 -3.076 -24.336 1.00 97.62 92 ALA A N 1
ATOM 696 C CA . ALA A 1 92 ? 13.773 -3.130 -24.105 1.00 97.62 92 ALA A CA 1
ATOM 697 C C . ALA A 1 92 ? 13.383 -4.309 -23.200 1.00 97.62 92 ALA A C 1
ATOM 699 O O . ALA A 1 92 ? 12.598 -4.131 -22.273 1.00 97.62 92 ALA A O 1
ATOM 700 N N . GLU A 1 93 ? 13.954 -5.491 -23.428 1.00 98.06 93 GLU A N 1
ATOM 701 C CA . GLU A 1 93 ? 13.724 -6.677 -22.599 1.00 98.06 93 GLU A CA 1
ATOM 702 C C . GLU A 1 93 ? 14.171 -6.451 -21.152 1.00 98.06 93 GLU A C 1
ATOM 704 O O . GLU A 1 93 ? 13.395 -6.717 -20.236 1.00 98.06 93 GLU A O 1
ATOM 709 N N . CYS A 1 94 ? 15.363 -5.883 -20.950 1.00 98.06 94 CYS A N 1
ATOM 710 C CA . CYS A 1 94 ? 15.896 -5.559 -19.626 1.00 98.06 94 CYS A CA 1
ATOM 711 C C . CYS A 1 94 ? 15.017 -4.545 -18.870 1.00 98.06 94 CYS A C 1
ATOM 713 O O . CYS A 1 94 ? 14.739 -4.705 -17.680 1.00 98.06 94 CYS A O 1
ATOM 715 N N . GLU A 1 95 ? 14.524 -3.509 -19.555 1.00 98.25 95 GLU A N 1
ATOM 716 C CA . GLU A 1 95 ? 13.606 -2.548 -18.937 1.00 98.25 95 GLU A CA 1
ATOM 717 C C . GLU A 1 95 ? 12.255 -3.186 -18.603 1.00 98.25 95 GLU A C 1
ATOM 719 O O . GLU A 1 95 ? 11.708 -2.940 -17.529 1.00 98.25 95 GLU A O 1
ATOM 724 N N . VAL A 1 96 ? 11.727 -4.055 -19.469 1.00 98.44 96 VAL A N 1
ATOM 725 C CA . VAL A 1 96 ? 10.484 -4.785 -19.190 1.00 98.44 96 VAL A CA 1
ATOM 726 C C . VAL A 1 96 ? 10.645 -5.698 -17.975 1.00 98.44 96 VAL A C 1
ATOM 728 O O . VAL A 1 96 ? 9.755 -5.719 -17.124 1.00 98.44 96 VAL A O 1
ATOM 731 N N . THR A 1 97 ? 11.756 -6.429 -17.853 1.00 98.31 97 THR A N 1
ATOM 732 C CA . THR A 1 97 ? 12.010 -7.273 -16.675 1.00 98.31 97 THR A CA 1
ATOM 733 C C . THR A 1 97 ? 12.139 -6.431 -15.412 1.00 98.31 97 THR A C 1
ATOM 735 O O . THR A 1 97 ? 11.461 -6.715 -14.429 1.00 98.31 97 THR A O 1
ATOM 738 N N . ARG A 1 98 ? 12.896 -5.329 -15.462 1.00 98.25 98 ARG A N 1
ATOM 739 C CA . ARG A 1 98 ? 13.057 -4.407 -14.329 1.00 98.25 98 ARG A CA 1
ATOM 740 C C . ARG A 1 98 ? 11.724 -3.811 -13.872 1.00 98.25 98 ARG A C 1
ATOM 742 O O . ARG A 1 98 ? 11.465 -3.714 -12.674 1.00 98.25 98 ARG A O 1
ATOM 749 N N . LEU A 1 99 ? 10.867 -3.408 -14.813 1.00 98.31 99 LEU A N 1
ATOM 750 C CA . LEU A 1 99 ? 9.538 -2.875 -14.506 1.00 98.31 99 LEU A CA 1
ATOM 751 C C . LEU A 1 99 ? 8.623 -3.934 -13.890 1.00 98.31 99 LEU A C 1
ATOM 753 O O . LEU A 1 99 ? 7.871 -3.611 -12.973 1.00 98.31 99 LEU A O 1
ATOM 757 N N . ARG A 1 100 ? 8.694 -5.187 -14.355 1.00 98.44 100 ARG A N 1
ATOM 758 C CA . ARG A 1 100 ? 7.935 -6.300 -13.765 1.00 98.44 100 ARG A CA 1
ATOM 759 C C . ARG A 1 100 ? 8.372 -6.580 -12.335 1.00 98.44 100 ARG A C 1
ATOM 761 O O . ARG A 1 100 ? 7.525 -6.589 -11.451 1.00 98.44 100 ARG A O 1
ATOM 768 N N . GLU A 1 101 ? 9.674 -6.708 -12.098 1.00 98.19 101 GLU A N 1
ATOM 769 C CA . GLU A 1 101 ? 10.223 -6.904 -10.751 1.00 98.19 101 GLU A CA 1
ATOM 770 C C . GLU A 1 101 ? 9.819 -5.762 -9.814 1.00 98.19 101 GLU A C 1
ATOM 772 O O . GLU A 1 101 ? 9.417 -5.992 -8.673 1.00 98.19 101 GLU A O 1
ATOM 777 N N . ARG A 1 102 ? 9.872 -4.516 -10.301 1.00 98.31 102 ARG A N 1
ATOM 778 C CA . ARG A 1 102 ? 9.447 -3.362 -9.510 1.00 98.31 102 ARG A CA 1
ATOM 779 C C . ARG A 1 102 ? 7.953 -3.400 -9.192 1.00 98.31 102 ARG A C 1
ATOM 781 O O . ARG A 1 102 ? 7.580 -3.139 -8.053 1.00 98.31 102 ARG A O 1
ATOM 788 N N . ALA A 1 103 ? 7.115 -3.735 -10.170 1.00 97.94 103 ALA A N 1
ATOM 789 C CA . ALA A 1 103 ? 5.676 -3.848 -9.971 1.00 97.94 103 ALA A CA 1
ATOM 790 C C . ALA A 1 103 ? 5.328 -4.943 -8.952 1.00 97.94 103 ALA A C 1
ATOM 792 O O . ALA A 1 103 ? 4.480 -4.722 -8.091 1.00 97.94 103 ALA A O 1
ATOM 793 N N . GLU A 1 104 ? 6.013 -6.087 -8.997 1.00 98.44 104 GLU A N 1
ATOM 794 C CA . GLU A 1 104 ? 5.845 -7.164 -8.016 1.00 98.44 104 GLU A CA 1
ATOM 795 C C . GLU A 1 104 ? 6.248 -6.718 -6.603 1.00 98.44 104 GLU A C 1
ATOM 797 O O . GLU A 1 104 ? 5.521 -6.974 -5.642 1.00 98.44 104 GLU A O 1
ATOM 802 N N . GLN A 1 105 ? 7.363 -5.993 -6.468 1.00 98.12 105 GLN A N 1
ATOM 803 C CA . GLN A 1 105 ? 7.798 -5.424 -5.187 1.00 98.12 105 GLN A CA 1
ATOM 804 C C . GLN A 1 105 ? 6.793 -4.407 -4.638 1.00 98.12 105 GLN A C 1
ATOM 806 O O . GLN A 1 105 ? 6.433 -4.472 -3.462 1.00 98.12 105 GLN A O 1
ATOM 811 N N . ASP A 1 106 ? 6.325 -3.482 -5.477 1.00 97.75 106 ASP A N 1
ATOM 812 C CA . ASP A 1 106 ? 5.349 -2.464 -5.083 1.00 97.75 106 ASP A CA 1
ATOM 813 C C . ASP A 1 106 ? 4.002 -3.107 -4.712 1.00 97.75 106 ASP A C 1
ATOM 815 O O . ASP A 1 106 ? 3.377 -2.716 -3.723 1.00 97.75 106 ASP A O 1
ATOM 819 N N . GLN A 1 107 ? 3.581 -4.148 -5.435 1.00 98.25 107 GLN A N 1
ATOM 820 C CA . GLN A 1 107 ? 2.387 -4.926 -5.110 1.00 98.25 107 GLN A CA 1
ATOM 821 C C . GLN A 1 107 ? 2.524 -5.636 -3.758 1.00 98.25 107 GLN A C 1
ATOM 823 O O . GLN A 1 107 ? 1.605 -5.565 -2.938 1.00 98.25 107 GLN A O 1
ATOM 828 N N . ALA A 1 108 ? 3.657 -6.288 -3.494 1.00 98.06 108 ALA A N 1
ATOM 829 C CA . ALA A 1 108 ? 3.912 -6.946 -2.215 1.00 98.06 108 ALA A CA 1
ATOM 830 C C . ALA A 1 108 ? 3.948 -5.937 -1.053 1.00 98.06 108 ALA A C 1
ATOM 832 O O . ALA A 1 108 ? 3.362 -6.178 0.006 1.00 98.06 108 ALA A O 1
ATOM 833 N N . ALA A 1 109 ? 4.573 -4.775 -1.261 1.00 97.81 109 ALA A N 1
ATOM 834 C CA . ALA A 1 109 ? 4.602 -3.696 -0.278 1.00 97.81 109 ALA A CA 1
ATOM 835 C C . ALA A 1 109 ? 3.192 -3.162 0.022 1.00 97.81 109 ALA A C 1
ATOM 837 O O . ALA A 1 109 ? 2.835 -2.984 1.189 1.00 97.81 109 ALA A O 1
ATOM 838 N N . LEU A 1 110 ? 2.364 -2.967 -1.010 1.00 97.75 110 LEU A N 1
ATOM 839 C CA . LEU A 1 110 ? 0.978 -2.530 -0.849 1.00 97.75 110 LEU A CA 1
ATOM 840 C C . LEU A 1 110 ? 0.149 -3.560 -0.073 1.00 97.75 110 LEU A C 1
ATOM 842 O O . LEU A 1 110 ? -0.571 -3.192 0.853 1.00 97.75 110 LEU A O 1
ATOM 846 N N . GLN A 1 111 ? 0.281 -4.846 -0.402 1.00 97.75 111 GLN A N 1
ATOM 847 C CA . GLN A 1 111 ? -0.403 -5.924 0.318 1.00 97.75 111 GLN A CA 1
ATOM 848 C C . GLN A 1 111 ? -0.003 -5.962 1.797 1.00 97.75 111 GLN A C 1
ATOM 850 O O . GLN A 1 111 ? -0.868 -6.074 2.665 1.00 97.75 111 GLN A O 1
ATOM 855 N N . SER A 1 112 ? 1.288 -5.801 2.101 1.00 97.81 112 SER A N 1
ATOM 856 C CA . SER A 1 112 ? 1.761 -5.718 3.484 1.00 97.81 112 SER A CA 1
ATOM 857 C C . SER A 1 112 ? 1.211 -4.490 4.212 1.00 97.81 112 SER A C 1
ATOM 859 O O . SER A 1 112 ? 0.885 -4.580 5.394 1.00 97.81 112 SER A O 1
ATOM 861 N N . CYS A 1 113 ? 1.112 -3.345 3.533 1.00 97.31 113 CYS A N 1
ATOM 862 C CA . CYS A 1 113 ? 0.553 -2.125 4.110 1.00 97.31 113 CYS A CA 1
ATOM 863 C C . CYS A 1 113 ? -0.934 -2.299 4.448 1.00 97.31 113 CYS A C 1
ATOM 865 O O . CYS A 1 113 ? -1.350 -1.956 5.552 1.00 97.31 113 CYS A O 1
ATOM 867 N N . LEU A 1 114 ? -1.714 -2.900 3.545 1.00 96.19 114 LEU A N 1
ATOM 868 C CA . LEU A 1 114 ? -3.126 -3.205 3.787 1.00 96.19 114 LEU A CA 1
ATOM 869 C C . LEU A 1 114 ? -3.306 -4.169 4.964 1.00 96.19 114 LEU A C 1
ATOM 871 O O . LEU A 1 114 ? -4.093 -3.885 5.862 1.00 96.19 114 LEU A O 1
ATOM 875 N N . ALA A 1 115 ? -2.514 -5.242 5.028 1.00 96.75 115 ALA A N 1
ATOM 876 C CA . ALA A 1 115 ? -2.565 -6.183 6.147 1.00 96.75 115 ALA A CA 1
ATOM 877 C C . ALA A 1 115 ? -2.233 -5.514 7.497 1.00 96.75 115 ALA A C 1
ATOM 879 O O . ALA A 1 115 ? -2.818 -5.844 8.531 1.00 96.75 115 ALA A O 1
ATOM 880 N N . GLU A 1 116 ? -1.307 -4.555 7.501 1.00 97.25 116 GLU A N 1
ATOM 881 C CA . GLU A 1 116 ? -0.967 -3.784 8.695 1.00 97.25 116 GLU A CA 1
ATOM 882 C C . GLU A 1 116 ? -2.094 -2.826 9.109 1.00 97.25 116 GLU A C 1
ATOM 884 O O . GLU A 1 116 ? -2.383 -2.702 10.303 1.00 97.25 116 GLU A O 1
ATOM 889 N N . ILE A 1 117 ? -2.768 -2.197 8.139 1.00 93.50 117 ILE A N 1
ATOM 890 C CA . ILE A 1 117 ? -3.966 -1.384 8.385 1.00 93.50 117 ILE A CA 1
ATOM 891 C C . ILE A 1 117 ? -5.057 -2.254 9.011 1.00 93.50 117 ILE A C 1
ATOM 893 O O . ILE A 1 117 ? -5.560 -1.904 10.077 1.00 93.50 117 ILE A O 1
ATOM 897 N N . ASP A 1 118 ? -5.363 -3.411 8.424 1.00 94.00 118 ASP A N 1
ATOM 898 C CA . ASP A 1 118 ? -6.383 -4.331 8.937 1.00 94.00 118 ASP A CA 1
ATOM 899 C C . ASP A 1 118 ? -6.072 -4.773 10.372 1.00 94.00 118 ASP A C 1
ATOM 901 O O . ASP A 1 118 ? -6.937 -4.748 11.252 1.00 94.00 118 ASP A O 1
ATOM 905 N N . ARG A 1 119 ? -4.805 -5.093 10.658 1.00 96.56 119 ARG A N 1
ATOM 906 C CA . ARG A 1 119 ? -4.348 -5.417 12.014 1.00 96.56 119 ARG A CA 1
ATOM 907 C C . ARG A 1 119 ? -4.565 -4.261 12.989 1.00 96.56 119 ARG A C 1
ATOM 909 O O . ARG A 1 119 ? -4.982 -4.489 14.126 1.00 96.56 119 ARG A O 1
ATOM 916 N N . CYS A 1 120 ? -4.264 -3.030 12.582 1.00 93.69 120 CYS A N 1
ATOM 917 C CA . CYS A 1 120 ? -4.508 -1.850 13.407 1.00 93.69 120 CYS A CA 1
ATOM 918 C C . CYS A 1 120 ? -6.005 -1.638 13.656 1.00 93.69 120 CYS A C 1
ATOM 920 O O . CYS A 1 120 ? -6.393 -1.356 14.788 1.00 93.69 120 CYS A O 1
ATOM 922 N N . LEU A 1 121 ? -6.847 -1.842 12.641 1.00 90.62 121 LEU A N 1
ATOM 923 C CA . LEU A 1 121 ? -8.300 -1.735 12.765 1.00 90.62 121 LEU A CA 1
ATOM 924 C C . LEU A 1 121 ? -8.871 -2.750 13.758 1.00 90.62 121 LEU A C 1
ATOM 926 O O . LEU A 1 121 ? -9.681 -2.375 14.606 1.00 90.62 121 LEU A O 1
ATOM 930 N N . LEU A 1 122 ? -8.412 -4.003 13.708 1.00 91.81 122 LEU A N 1
ATOM 931 C CA . LEU A 1 122 ? -8.811 -5.035 14.669 1.00 91.81 122 LEU A CA 1
ATOM 932 C C . LEU A 1 122 ? -8.427 -4.654 16.105 1.00 91.81 122 LEU A C 1
ATOM 934 O O . LEU A 1 122 ? -9.269 -4.716 16.997 1.00 91.81 122 LEU A O 1
ATOM 938 N N . LYS A 1 123 ? -7.205 -4.156 16.325 1.00 93.06 123 LYS A N 1
ATOM 939 C CA . LYS A 1 123 ? -6.786 -3.659 17.648 1.00 93.06 123 LYS A CA 1
ATOM 940 C C . LYS A 1 123 ? -7.646 -2.491 18.126 1.00 93.06 123 LYS A C 1
ATOM 942 O O . LYS A 1 123 ? -8.001 -2.428 19.301 1.00 93.06 123 LYS A O 1
ATOM 947 N N . CYS A 1 124 ? -7.997 -1.562 17.236 1.00 88.25 124 CYS A N 1
ATOM 948 C CA . CYS A 1 124 ? -8.894 -0.463 17.583 1.00 88.25 124 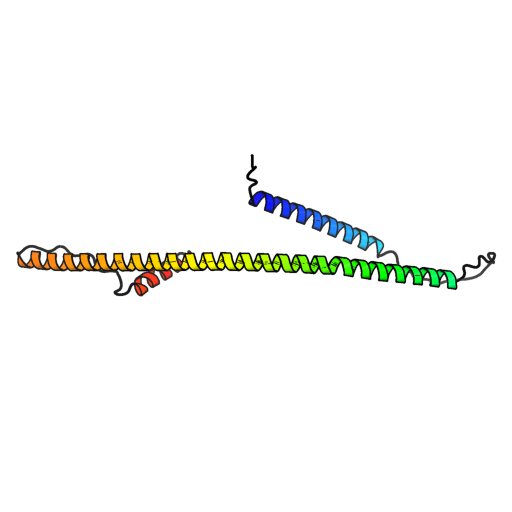CYS A CA 1
ATOM 949 C C . CYS A 1 124 ? -10.293 -0.972 17.962 1.00 88.25 124 CYS A C 1
ATOM 951 O O . CYS A 1 124 ? -10.884 -0.442 18.902 1.00 88.25 124 CYS A O 1
ATOM 953 N N . LEU A 1 125 ? -10.812 -2.003 17.283 1.00 87.75 125 LEU A N 1
ATOM 954 C CA . LEU A 1 125 ? -12.088 -2.638 17.635 1.00 87.75 125 LEU A CA 1
ATOM 955 C C . LEU A 1 125 ? -12.036 -3.275 19.027 1.00 87.75 125 LEU A C 1
ATOM 957 O O . LEU A 1 125 ? -12.950 -3.065 19.825 1.00 87.75 125 LEU A O 1
ATOM 961 N N . GLU A 1 126 ? -10.968 -4.010 19.331 1.00 91.19 126 GLU A N 1
ATOM 962 C CA . GLU A 1 126 ? -10.754 -4.627 20.645 1.00 91.19 126 GLU A CA 1
ATOM 963 C C . GLU A 1 126 ? -10.717 -3.568 21.753 1.00 91.19 126 GLU A C 1
ATOM 965 O O . GLU A 1 126 ? -11.485 -3.642 22.713 1.00 91.19 126 GLU A O 1
ATOM 970 N N . GLN A 1 127 ? -9.903 -2.523 21.579 1.00 89.00 127 GLN A N 1
ATOM 971 C CA . GLN A 1 127 ? -9.785 -1.427 22.544 1.00 89.00 127 GLN A CA 1
ATOM 972 C C . GLN A 1 127 ? -11.107 -0.675 22.740 1.00 89.00 127 GLN A C 1
ATOM 974 O O . GLN A 1 127 ? -11.458 -0.312 23.865 1.00 89.00 127 GLN A O 1
ATOM 979 N N . LEU A 1 128 ? -11.868 -0.463 21.663 1.00 86.31 128 LEU A N 1
ATOM 980 C CA . LEU A 1 128 ? -13.192 0.150 21.731 1.00 86.31 128 LEU A CA 1
ATOM 981 C C . LEU A 1 128 ? -14.176 -0.730 22.517 1.00 86.31 128 LEU A C 1
ATOM 983 O O . LEU A 1 128 ? -14.955 -0.218 23.324 1.00 86.31 128 LEU A O 1
ATOM 987 N N . GLY A 1 129 ? -14.125 -2.048 22.314 1.00 87.12 129 GLY A N 1
ATOM 988 C CA . GLY A 1 129 ? -14.907 -3.020 23.077 1.00 87.12 129 GLY A CA 1
ATOM 989 C C . GLY A 1 129 ? -14.554 -3.010 24.565 1.00 87.12 129 GLY A C 1
ATOM 990 O O . GLY A 1 129 ? -15.442 -2.904 25.412 1.00 87.12 129 GLY A O 1
ATOM 991 N N . GLU A 1 130 ? -13.263 -3.037 24.899 1.00 91.00 130 GLU A N 1
ATOM 992 C CA . GLU A 1 130 ? -12.792 -2.943 26.284 1.00 91.00 130 GLU A CA 1
ATOM 993 C C . GLU A 1 130 ? -13.240 -1.650 26.966 1.00 91.00 130 GLU A C 1
ATOM 995 O O . GLU A 1 130 ? -13.691 -1.676 28.115 1.00 91.00 130 GLU A O 1
ATOM 1000 N N . TYR A 1 131 ? -13.136 -0.519 26.263 1.00 88.31 131 TYR A N 1
ATOM 1001 C CA . TYR A 1 131 ? -13.579 0.772 26.773 1.00 88.31 131 TYR A CA 1
ATOM 1002 C C . TYR A 1 131 ? -15.074 0.751 27.108 1.00 88.31 131 TYR A C 1
ATOM 1004 O O . TYR A 1 131 ? -15.463 1.151 28.205 1.00 88.31 131 TYR A O 1
ATOM 1012 N N . ARG A 1 132 ? -15.912 0.217 26.211 1.00 86.44 132 ARG A N 1
ATOM 1013 C CA . ARG A 1 132 ? -17.362 0.090 26.435 1.00 86.44 132 ARG A CA 1
ATOM 1014 C C . ARG A 1 132 ? -17.690 -0.803 27.620 1.00 86.44 132 ARG A C 1
ATOM 1016 O O . ARG A 1 132 ? -18.537 -0.441 28.431 1.00 86.44 132 ARG A O 1
ATOM 1023 N N . ASN A 1 133 ? -16.999 -1.932 27.754 1.00 90.81 133 ASN A N 1
ATOM 1024 C CA . ASN A 1 133 ? -17.199 -2.843 28.878 1.00 90.81 133 ASN A CA 1
ATOM 1025 C C . ASN A 1 133 ? -16.850 -2.170 30.213 1.00 90.81 133 ASN A C 1
ATOM 1027 O O . ASN A 1 133 ? -17.603 -2.286 31.182 1.00 90.81 133 ASN A O 1
ATOM 1031 N N . LYS A 1 134 ? -15.737 -1.425 30.262 1.00 90.94 134 LYS A N 1
ATOM 1032 C CA . LYS A 1 134 ? -15.343 -0.640 31.443 1.00 90.94 134 LYS A CA 1
ATOM 1033 C C . LYS A 1 134 ? -16.355 0.465 31.744 1.00 90.94 134 LYS A C 1
ATOM 1035 O O . LYS A 1 134 ? -16.744 0.617 32.896 1.00 90.94 134 LYS A O 1
ATOM 1040 N N . HIS A 1 135 ? -16.824 1.184 30.725 1.00 89.75 135 HIS A N 1
ATOM 1041 C CA . HIS A 1 135 ? -17.835 2.238 30.868 1.00 89.75 135 HIS A CA 1
ATOM 1042 C C . HIS A 1 135 ? -19.153 1.695 31.436 1.00 89.75 135 HIS A C 1
ATOM 1044 O O . HIS A 1 135 ? -19.639 2.196 32.447 1.00 89.75 135 HIS A O 1
ATOM 1050 N N . ALA A 1 136 ? -19.666 0.593 30.882 1.00 89.69 136 ALA A N 1
ATOM 1051 C CA . ALA A 1 136 ? -20.857 -0.081 31.400 1.00 89.69 136 ALA A CA 1
ATOM 1052 C C . ALA A 1 136 ? -20.662 -0.584 32.841 1.00 89.69 136 ALA A C 1
ATOM 1054 O O . ALA A 1 136 ? -21.556 -0.450 33.673 1.00 89.69 136 ALA A O 1
ATOM 1055 N N . SER A 1 137 ? -19.476 -1.112 33.161 1.00 93.06 137 SER A N 1
ATOM 1056 C CA . SER A 1 137 ? -19.140 -1.549 34.523 1.00 93.06 137 SER A CA 1
ATOM 1057 C C . SER A 1 137 ? -19.138 -0.384 35.518 1.00 93.06 137 SER A C 1
ATOM 1059 O O . SER A 1 137 ? -19.614 -0.542 36.640 1.00 93.06 137 SER A O 1
ATOM 1061 N N . LEU A 1 138 ? -18.642 0.791 35.111 1.00 92.12 138 LEU A N 1
ATOM 1062 C CA . LEU A 1 138 ? -18.674 2.007 35.929 1.00 92.12 138 LEU A CA 1
ATOM 1063 C C . LEU A 1 138 ? -20.105 2.501 36.162 1.00 92.12 138 LEU A C 1
ATOM 1065 O O . LEU A 1 138 ? -20.439 2.853 37.289 1.00 92.12 138 LEU A O 1
ATOM 1069 N N . LEU A 1 139 ? -20.962 2.471 35.136 1.00 91.00 139 LEU A N 1
ATOM 1070 C CA . LEU A 1 139 ? -22.381 2.811 35.286 1.00 91.00 139 LEU A CA 1
ATOM 1071 C C . LEU A 1 139 ? -23.078 1.881 36.289 1.00 91.00 139 LEU A C 1
ATOM 1073 O O . LEU A 1 139 ? -23.693 2.360 37.239 1.00 91.00 139 LEU A O 1
ATOM 1077 N N . MET A 1 140 ? -22.893 0.564 36.146 1.00 93.06 140 MET A N 1
ATOM 1078 C CA . MET A 1 140 ? -23.427 -0.434 37.083 1.00 93.06 140 MET A CA 1
ATOM 1079 C C . MET A 1 140 ? -22.924 -0.221 38.518 1.00 93.06 140 MET A C 1
ATOM 1081 O O . MET A 1 140 ? -23.674 -0.382 39.483 1.00 93.06 140 MET A O 1
ATOM 1085 N N . LEU A 1 141 ? -21.645 0.133 38.683 1.00 93.19 141 LEU A N 1
ATOM 1086 C CA . LEU A 1 141 ? -21.068 0.418 39.996 1.00 93.19 141 LEU A CA 1
ATOM 1087 C C . LEU A 1 141 ? -21.691 1.672 40.617 1.00 93.19 141 LEU A C 1
ATOM 1089 O O . LEU A 1 141 ? -22.057 1.647 41.790 1.00 93.19 141 LEU A O 1
ATOM 1093 N N . ASN A 1 142 ? -21.857 2.735 39.835 1.00 93.44 142 ASN A N 1
ATOM 1094 C CA . ASN A 1 142 ? -22.489 3.971 40.283 1.00 93.44 142 ASN A CA 1
ATOM 1095 C C . ASN A 1 142 ? -23.949 3.769 40.689 1.00 93.44 142 ASN A C 1
ATOM 1097 O O . ASN A 1 142 ? -24.366 4.276 41.730 1.00 93.44 142 ASN A O 1
ATOM 1101 N N . GLU A 1 143 ? -24.713 2.985 39.929 1.00 92.94 143 GLU A N 1
ATOM 1102 C CA . GLU A 1 143 ? -26.073 2.601 40.314 1.00 92.94 143 GLU A CA 1
ATOM 1103 C C . GLU A 1 143 ? -26.085 1.870 41.660 1.00 92.94 143 GLU A C 1
ATOM 1105 O O . GLU A 1 143 ? -26.915 2.152 42.524 1.00 92.94 143 GLU A O 1
ATOM 1110 N N . ARG A 1 144 ? -25.125 0.967 41.880 1.00 94.00 144 ARG A N 1
ATOM 1111 C CA . ARG A 1 144 ? -25.007 0.237 43.143 1.00 94.00 144 ARG A CA 1
ATOM 1112 C C . ARG A 1 144 ? -24.598 1.138 44.309 1.00 94.00 144 ARG A C 1
ATOM 1114 O O . ARG A 1 144 ? -25.122 0.970 45.406 1.00 94.00 144 ARG A O 1
ATOM 1121 N N . ILE A 1 145 ? -23.707 2.104 44.086 1.00 94.19 145 ILE A N 1
ATOM 1122 C CA . ILE A 1 145 ? -23.345 3.124 45.084 1.00 94.19 145 ILE A CA 1
ATOM 1123 C C . ILE A 1 145 ? -24.580 3.951 45.459 1.00 94.19 145 ILE A C 1
ATOM 1125 O O . ILE A 1 145 ? -24.843 4.138 46.647 1.00 94.19 145 ILE A O 1
ATOM 1129 N N . ALA A 1 146 ? -25.372 4.370 44.470 1.00 92.50 146 ALA A N 1
ATOM 1130 C CA . ALA A 1 146 ? -26.611 5.106 44.697 1.00 92.50 146 ALA A CA 1
ATOM 1131 C C . ALA A 1 146 ? -27.627 4.293 45.518 1.00 92.50 146 ALA A C 1
ATOM 1133 O O . ALA A 1 146 ? -28.214 4.811 46.466 1.00 92.50 146 ALA A O 1
ATOM 1134 N N . GLN A 1 147 ? -27.791 2.999 45.216 1.00 94.19 147 GLN A N 1
ATOM 1135 C CA . GLN A 1 147 ? -28.666 2.093 45.978 1.00 94.19 147 GLN A CA 1
ATOM 1136 C C . GLN A 1 147 ? -28.232 1.922 47.440 1.00 94.19 147 GLN A C 1
ATOM 1138 O O . GLN A 1 147 ? -29.072 1.715 48.312 1.00 94.19 147 GLN A O 1
ATOM 1143 N N . LEU A 1 148 ? -26.931 2.019 47.719 1.00 95.56 148 LEU A N 1
ATOM 1144 C CA . LEU A 1 148 ? -26.374 1.959 49.073 1.00 95.56 148 LEU A CA 1
ATOM 1145 C C . LEU A 1 148 ? -26.437 3.310 49.813 1.00 95.56 148 LEU A C 1
ATOM 1147 O O . LEU A 1 148 ? -25.943 3.409 50.935 1.00 95.56 148 LEU A O 1
ATOM 1151 N N . GLY A 1 149 ? -27.042 4.342 49.214 1.00 92.50 149 GLY A N 1
ATOM 1152 C CA . GLY A 1 149 ? -27.172 5.680 49.798 1.00 92.50 149 GLY A CA 1
ATOM 1153 C C . GLY A 1 149 ? -25.949 6.581 49.600 1.00 92.50 149 GLY A C 1
ATOM 1154 O O . GLY A 1 149 ? -25.877 7.647 50.210 1.00 92.50 149 GLY A O 1
ATOM 1155 N N . GLY A 1 150 ? -24.987 6.169 48.769 1.00 91.75 150 GLY A N 1
ATOM 1156 C CA . GLY A 1 150 ? -23.849 6.996 48.374 1.00 91.75 150 GLY A CA 1
ATOM 1157 C C . GLY A 1 150 ? -24.190 7.961 47.234 1.00 91.75 150 GLY A C 1
ATOM 1158 O O . GLY A 1 150 ? -25.138 7.744 46.482 1.00 91.75 150 GLY A O 1
ATOM 1159 N N . ALA A 1 151 ? -23.393 9.020 47.078 1.00 88.94 151 ALA A N 1
ATOM 1160 C CA . ALA A 1 151 ? -23.482 9.928 45.936 1.00 88.94 151 ALA A CA 1
ATOM 1161 C C . ALA A 1 151 ? -22.549 9.436 44.808 1.00 88.94 151 ALA A C 1
ATOM 1163 O O . ALA A 1 151 ? -21.332 9.473 44.997 1.00 88.94 151 ALA A O 1
ATOM 1164 N N . PRO A 1 152 ? -23.071 8.942 43.670 1.00 85.25 152 PRO A N 1
ATOM 1165 C CA . PRO A 1 152 ? -22.235 8.486 42.561 1.00 85.25 152 PRO A CA 1
ATOM 1166 C C . PRO A 1 152 ? -21.536 9.654 41.853 1.00 85.25 152 PRO A C 1
ATOM 1168 O O . PRO A 1 152 ? -22.099 10.742 41.716 1.00 85.25 152 PRO A O 1
ATOM 1171 N N . GLU A 1 153 ? -20.323 9.409 41.360 1.00 86.81 153 GLU A N 1
ATOM 1172 C CA . GLU A 1 153 ? -19.578 10.372 40.542 1.00 86.81 153 GLU A CA 1
ATOM 1173 C C . GLU A 1 153 ? -20.000 10.306 39.065 1.00 86.81 153 GLU A C 1
ATOM 1175 O O . GLU A 1 153 ? -20.370 9.237 38.574 1.00 86.81 153 GLU A O 1
ATOM 1180 N N . PRO A 1 154 ? -19.935 11.419 38.314 1.00 80.44 154 PRO A N 1
ATOM 1181 C CA . PRO A 1 154 ? -20.260 11.410 36.892 1.00 80.44 154 PRO A CA 1
ATOM 1182 C C . PRO A 1 154 ? -19.250 10.569 36.096 1.00 80.44 154 PRO A C 1
ATOM 1184 O O . PRO A 1 154 ? -18.041 10.796 36.154 1.00 80.44 154 PRO A O 1
ATOM 1187 N N . VAL A 1 155 ? -19.751 9.604 35.319 1.00 83.25 155 VAL A N 1
ATOM 1188 C CA . VAL A 1 155 ? -18.929 8.827 34.376 1.00 83.25 155 VAL A CA 1
ATOM 1189 C C . VAL A 1 155 ? -18.632 9.701 33.151 1.00 83.25 155 VAL A C 1
ATOM 1191 O O . VAL A 1 155 ? -19.552 10.369 32.679 1.00 83.25 155 VAL A O 1
ATOM 1194 N N . PRO A 1 156 ? -17.398 9.699 32.605 1.00 80.50 156 PRO A N 1
ATOM 1195 C CA . PRO A 1 156 ? -17.080 10.437 31.385 1.00 80.50 156 PRO A CA 1
ATOM 1196 C C . PRO A 1 156 ? -18.048 10.119 30.241 1.00 80.50 156 PRO A C 1
ATOM 1198 O O . PRO A 1 156 ? -18.413 8.955 30.036 1.00 80.50 156 PRO A O 1
ATOM 1201 N N . ASP A 1 157 ? -18.430 11.147 29.480 1.00 69.06 157 ASP A N 1
ATOM 1202 C CA . ASP A 1 157 ? -19.304 10.988 28.320 1.00 69.06 157 ASP A CA 1
ATOM 1203 C C . ASP A 1 157 ? -18.691 10.007 27.319 1.00 69.06 157 ASP A C 1
ATOM 1205 O O . ASP A 1 157 ? -17.505 10.072 26.980 1.00 69.06 157 ASP A O 1
ATOM 1209 N N . CYS A 1 158 ? -19.515 9.084 26.822 1.00 66.12 158 CYS A N 1
ATOM 1210 C CA . CYS A 1 158 ? -19.100 8.146 25.790 1.00 66.12 158 CYS A CA 1
ATOM 1211 C C . CYS A 1 158 ? -19.063 8.894 24.447 1.00 66.12 158 CYS A C 1
ATOM 1213 O O . CYS A 1 158 ? -19.998 8.837 23.654 1.00 66.12 158 CYS A O 1
ATOM 1215 N N . LEU A 1 159 ? -17.981 9.643 24.217 1.00 60.84 159 LEU A N 1
ATOM 1216 C CA . LEU A 1 159 ? -17.756 10.447 23.007 1.00 60.84 159 LEU A CA 1
ATOM 1217 C C . LEU A 1 159 ? -17.511 9.594 21.753 1.00 60.84 159 LEU A C 1
ATOM 1219 O O . LEU A 1 159 ? -17.395 10.122 20.648 1.00 60.84 159 LEU A O 1
ATOM 1223 N N . LEU A 1 160 ? -17.394 8.274 21.910 1.00 63.84 160 LEU A N 1
ATOM 1224 C CA . LEU A 1 160 ? -17.124 7.370 20.805 1.00 63.84 160 LEU A CA 1
ATOM 1225 C C . LEU A 1 160 ? -18.441 7.003 20.112 1.00 63.84 160 LEU A C 1
ATOM 1227 O O . LEU A 1 160 ? -19.331 6.450 20.768 1.00 63.84 160 LEU A O 1
ATOM 1231 N N . PRO A 1 161 ? -18.582 7.259 18.795 1.00 63.03 161 PRO A N 1
ATOM 1232 C CA . PRO A 1 161 ? -19.732 6.772 18.050 1.00 63.03 161 PRO A CA 1
ATOM 1233 C C . PRO A 1 161 ? -19.886 5.256 18.235 1.00 63.03 161 PRO A C 1
ATOM 1235 O O . PRO A 1 161 ? -18.926 4.523 18.498 1.00 63.03 161 PRO A O 1
ATOM 1238 N N . LYS A 1 162 ? -21.127 4.772 18.111 1.00 65.62 162 LYS A N 1
ATOM 1239 C CA . LYS A 1 162 ? -21.455 3.343 18.261 1.00 65.62 162 LYS A CA 1
ATOM 1240 C C . LYS A 1 162 ? -20.680 2.451 17.283 1.00 65.62 162 LYS A C 1
ATOM 1242 O O . LYS A 1 162 ? -20.423 1.293 17.616 1.00 65.62 162 LYS A O 1
ATOM 1247 N N . ASP A 1 163 ? -20.181 3.023 16.190 1.00 71.56 163 ASP A N 1
ATOM 1248 C CA . ASP A 1 163 ? -19.461 2.305 15.148 1.00 71.56 163 ASP A CA 1
ATOM 1249 C C . ASP A 1 163 ? -18.053 2.854 14.926 1.00 71.56 163 ASP A C 1
ATOM 1251 O O . ASP A 1 163 ? -17.834 4.064 14.831 1.00 71.56 163 ASP A O 1
ATOM 1255 N N . LEU A 1 164 ? -17.101 1.929 14.774 1.00 74.56 164 LEU A N 1
ATOM 1256 C CA . LEU A 1 164 ? -15.691 2.234 14.537 1.00 74.56 164 LEU A CA 1
ATOM 1257 C C . LEU A 1 164 ? -15.481 3.020 13.234 1.00 74.56 164 LEU A C 1
ATOM 1259 O O . LEU A 1 164 ? -14.598 3.870 13.161 1.00 74.56 164 LEU A O 1
ATOM 1263 N N . TYR A 1 165 ? -16.345 2.797 12.239 1.00 80.94 165 TYR A N 1
ATOM 1264 C CA . TYR A 1 165 ? -16.375 3.577 11.004 1.00 80.94 165 TYR A CA 1
ATOM 1265 C C . TYR A 1 165 ? -16.528 5.080 11.273 1.00 80.94 165 TYR A C 1
ATOM 1267 O O . TYR A 1 165 ? -15.785 5.875 10.708 1.00 80.94 165 TYR A O 1
ATOM 1275 N N . GLY A 1 166 ? -17.420 5.472 12.190 1.00 81.31 166 GLY A N 1
ATOM 1276 C CA . GLY A 1 166 ? -17.621 6.879 12.540 1.00 81.31 166 GLY A CA 1
ATOM 1277 C C . GLY A 1 166 ? -16.395 7.493 13.219 1.00 81.31 166 GLY A C 1
ATOM 1278 O O . GLY A 1 166 ? -16.021 8.624 12.917 1.00 81.31 166 GLY A O 1
ATOM 1279 N N . THR A 1 167 ? -15.721 6.733 14.089 1.00 79.19 167 THR A N 1
ATOM 1280 C CA . THR A 1 167 ? -14.473 7.172 14.734 1.00 79.19 167 THR A CA 1
ATOM 1281 C C . THR A 1 167 ? -13.355 7.360 13.711 1.00 79.19 167 THR A C 1
ATOM 1283 O O . THR A 1 167 ? -12.645 8.364 13.746 1.00 79.19 167 THR A O 1
ATOM 1286 N N . LEU A 1 168 ? -13.212 6.416 12.778 1.00 83.44 168 LEU A N 1
ATOM 1287 C CA . LEU A 1 168 ? -12.231 6.514 11.701 1.00 83.44 168 LEU A CA 1
ATOM 1288 C C . LEU A 1 168 ? -12.531 7.690 10.779 1.00 83.44 168 LEU A C 1
ATOM 1290 O O . LEU A 1 168 ? -11.619 8.441 10.450 1.00 83.44 168 LEU A O 1
ATOM 1294 N N . GLN A 1 169 ? -13.791 7.874 10.388 1.00 87.31 169 GLN A N 1
ATOM 1295 C CA . GLN A 1 169 ? -14.194 8.955 9.498 1.00 87.31 169 GLN A CA 1
ATOM 1296 C C . GLN A 1 169 ? -13.888 10.323 10.112 1.00 87.31 169 GLN A C 1
ATOM 1298 O O . GLN A 1 169 ? -13.219 11.130 9.470 1.00 87.31 169 GLN A O 1
ATOM 1303 N N . ALA A 1 170 ? -14.275 10.549 11.371 1.00 84.06 170 ALA A N 1
ATOM 1304 C CA . ALA A 1 170 ? -13.966 11.790 12.080 1.00 84.06 170 ALA A CA 1
ATOM 1305 C C . ALA A 1 170 ? -12.450 12.045 12.143 1.00 84.06 170 ALA A C 1
ATOM 1307 O O . ALA A 1 170 ? -11.989 13.165 11.927 1.00 84.06 170 ALA A O 1
ATOM 1308 N N . ARG A 1 171 ? -11.653 10.993 12.370 1.00 85.69 171 ARG A N 1
ATOM 1309 C CA . ARG A 1 171 ? -10.192 11.111 12.415 1.00 85.69 171 ARG A CA 1
ATOM 1310 C C . ARG A 1 171 ? -9.572 11.384 11.044 1.00 85.69 171 ARG A C 1
ATOM 1312 O O . ARG A 1 171 ? -8.630 12.166 10.951 1.00 85.69 171 ARG A O 1
ATOM 1319 N N . VAL A 1 172 ? -10.073 10.756 9.982 1.00 89.50 172 VAL A N 1
ATOM 1320 C CA . VAL A 1 172 ? -9.626 11.007 8.602 1.00 89.50 172 VAL A CA 1
ATOM 1321 C C . VAL A 1 172 ? -9.953 12.438 8.194 1.00 89.50 172 VAL A C 1
ATOM 1323 O O . VAL A 1 172 ? -9.108 13.121 7.617 1.00 89.50 172 VAL A O 1
ATOM 1326 N N . GLU A 1 173 ? -11.152 12.914 8.522 1.00 91.19 173 GLU A N 1
ATOM 1327 C CA . GLU A 1 173 ? -11.538 14.304 8.302 1.00 91.19 173 GLU A CA 1
ATOM 1328 C C . GLU A 1 173 ? -10.616 15.250 9.075 1.00 91.19 173 GLU A C 1
ATOM 1330 O O . GLU A 1 173 ? -10.082 16.182 8.483 1.00 91.19 173 GLU A O 1
ATOM 1335 N N . GLU A 1 174 ? -10.329 14.991 10.350 1.00 90.44 174 GLU A N 1
ATOM 1336 C CA . GLU A 1 174 ? -9.381 15.789 11.139 1.00 90.44 174 GLU A CA 1
ATOM 1337 C C . GLU A 1 174 ? -7.983 15.845 10.495 1.00 90.44 174 GLU A C 1
ATOM 1339 O O . GLU A 1 174 ? -7.383 16.914 10.385 1.00 90.44 174 GLU A O 1
ATOM 1344 N N . LEU A 1 175 ? -7.470 14.709 10.017 1.00 91.44 175 LEU A N 1
ATOM 1345 C CA . LEU A 1 175 ? -6.171 14.638 9.345 1.00 91.44 175 LEU A CA 1
ATOM 1346 C C . LEU A 1 175 ? -6.150 15.410 8.016 1.00 91.44 175 LEU A C 1
ATOM 1348 O O . LEU A 1 175 ? -5.142 16.056 7.719 1.00 91.44 175 LEU A O 1
ATOM 1352 N N . ARG A 1 176 ? -7.258 15.404 7.260 1.00 93.31 176 ARG A N 1
ATOM 1353 C CA . ARG A 1 176 ? -7.428 16.249 6.064 1.00 93.31 176 ARG A CA 1
ATOM 1354 C C . ARG A 1 176 ? -7.420 17.733 6.416 1.00 93.31 176 ARG A C 1
ATOM 1356 O O . ARG A 1 176 ? -6.717 18.504 5.774 1.00 93.31 176 ARG A O 1
ATOM 1363 N N . HIS A 1 177 ? -8.136 18.141 7.465 1.00 93.88 177 HIS A N 1
ATOM 1364 C CA . HIS A 1 177 ? -8.123 19.536 7.929 1.00 93.88 177 HIS A CA 1
ATOM 1365 C C . HIS A 1 177 ? -6.725 19.979 8.397 1.00 93.88 177 HIS A C 1
ATOM 1367 O O . HIS A 1 177 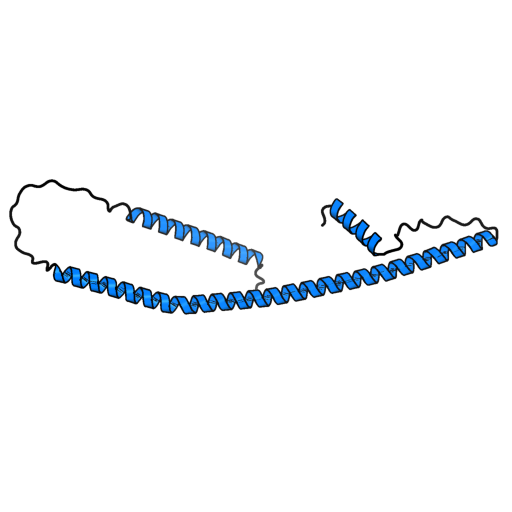? -6.389 21.156 8.307 1.00 93.88 177 HIS A O 1
ATOM 1373 N N . GLN A 1 178 ? -5.890 19.042 8.858 1.00 94.31 178 GLN A N 1
ATOM 1374 C CA . 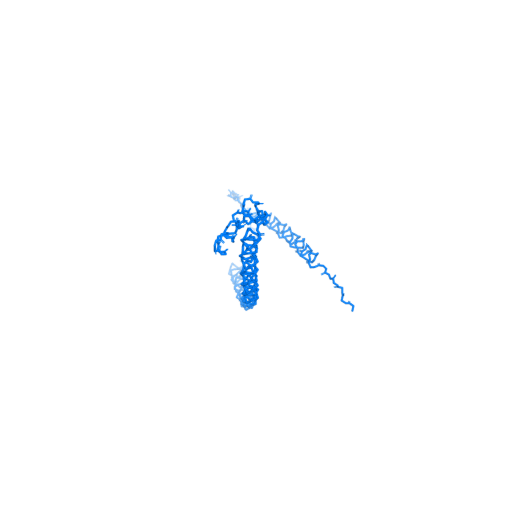GLN A 1 178 ? -4.490 19.281 9.224 1.00 94.31 178 GLN A CA 1
ATOM 1375 C C . GLN A 1 178 ? -3.516 19.247 8.029 1.00 94.31 178 GLN A C 1
ATOM 1377 O O . GLN A 1 178 ? -2.325 19.476 8.234 1.00 94.31 178 GLN A O 1
ATOM 1382 N N . GLY A 1 179 ? -3.980 18.935 6.812 1.00 90.62 179 GLY A N 1
ATOM 1383 C CA . GLY A 1 179 ? -3.141 18.829 5.611 1.00 90.62 179 GLY A CA 1
ATOM 1384 C C . GLY A 1 179 ? -2.154 17.656 5.628 1.00 90.62 179 GLY A C 1
ATOM 1385 O O . GLY A 1 179 ? -1.119 17.716 4.970 1.00 90.62 179 GLY A O 1
ATOM 1386 N N . LYS A 1 180 ? -2.430 16.611 6.420 1.00 85.75 180 LYS A N 1
ATOM 1387 C CA . LYS A 1 180 ? -1.583 15.405 6.531 1.00 85.75 180 LYS A CA 1
ATOM 1388 C C . LYS A 1 180 ? -2.008 14.278 5.580 1.00 85.75 180 LYS A C 1
ATOM 1390 O O . LYS A 1 180 ? -1.294 13.282 5.474 1.00 85.75 180 LYS A O 1
ATOM 1395 N N . LEU A 1 181 ? -3.167 14.439 4.943 1.00 77.94 181 LEU A N 1
ATOM 1396 C CA . LEU A 1 181 ? -3.786 13.605 3.910 1.00 77.94 181 LEU A CA 1
ATOM 1397 C C . LEU A 1 181 ? -4.307 14.532 2.815 1.00 77.94 181 LEU A C 1
ATOM 1399 O O . LEU A 1 181 ? -4.159 14.166 1.632 1.00 77.94 181 LEU A O 1
#